Protein AF-A0A7W8MDV9-F1 (afdb_monomer)

Structure (mmCIF, N/CA/C/O backbone):
data_AF-A0A7W8MDV9-F1
#
_entry.id   AF-A0A7W8MDV9-F1
#
loop_
_atom_site.group_PDB
_atom_site.id
_atom_site.type_symbol
_atom_site.label_atom_id
_atom_site.label_alt_id
_atom_site.label_comp_id
_atom_site.label_asym_id
_atom_site.label_entity_id
_atom_site.label_seq_id
_atom_site.pdbx_PDB_ins_code
_atom_site.Cartn_x
_atom_site.Cartn_y
_atom_site.Cartn_z
_atom_site.occupancy
_atom_site.B_iso_or_equiv
_atom_site.auth_seq_id
_atom_site.auth_comp_id
_atom_site.auth_asym_id
_atom_site.auth_atom_id
_atom_site.pdbx_PDB_model_num
ATOM 1 N N . MET A 1 1 ? -0.478 4.021 5.252 1.00 92.75 1 MET A N 1
ATOM 2 C CA . MET A 1 1 ? 0.349 2.815 5.446 1.00 92.75 1 MET A CA 1
ATOM 3 C C . MET A 1 1 ? 1.698 3.031 4.790 1.00 92.75 1 MET A C 1
ATOM 5 O O . MET A 1 1 ? 1.810 3.897 3.929 1.00 92.75 1 MET A O 1
ATOM 9 N N . ILE A 1 2 ? 2.719 2.258 5.164 1.00 92.44 2 ILE A N 1
ATOM 10 C CA . ILE A 1 2 ? 4.076 2.406 4.616 1.00 92.44 2 ILE A CA 1
ATOM 11 C C . ILE A 1 2 ? 4.418 1.182 3.754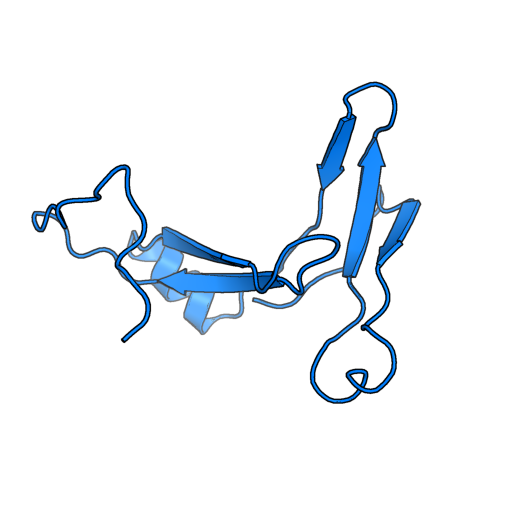 1.00 92.44 2 ILE A C 1
ATOM 13 O O . ILE A 1 2 ? 4.308 0.050 4.247 1.00 92.44 2 ILE A O 1
ATOM 17 N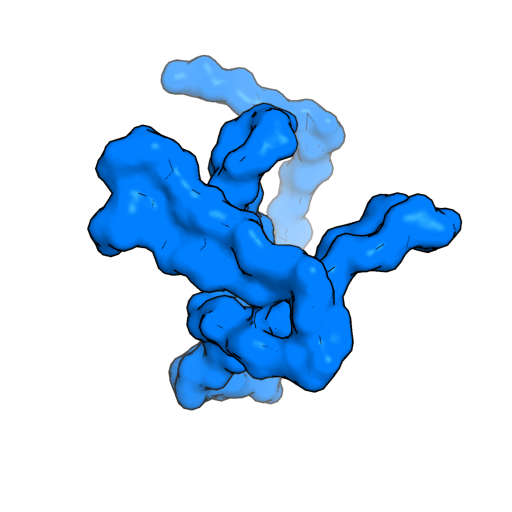 N . PRO A 1 3 ? 4.843 1.367 2.490 1.00 93.25 3 PRO A N 1
ATOM 18 C 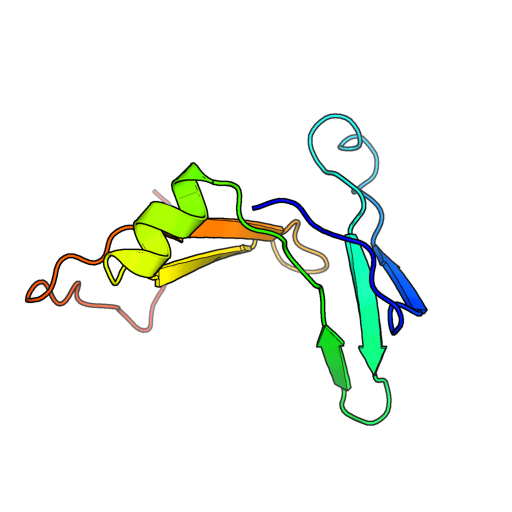CA . PRO A 1 3 ? 5.267 0.254 1.657 1.00 93.25 3 PRO A CA 1
ATOM 19 C C . PRO A 1 3 ? 6.509 -0.385 2.273 1.00 93.25 3 PRO A C 1
ATOM 21 O O . PRO A 1 3 ? 7.441 0.295 2.702 1.00 93.25 3 PRO A O 1
ATOM 24 N N . SER A 1 4 ? 6.504 -1.707 2.367 1.00 93.75 4 SER A N 1
ATOM 25 C CA . SER A 1 4 ? 7.541 -2.463 3.059 1.00 93.75 4 SER A CA 1
ATOM 26 C C . SER A 1 4 ? 8.151 -3.494 2.132 1.00 93.75 4 SER A C 1
ATOM 28 O O . SER A 1 4 ? 7.457 -4.170 1.374 1.00 93.75 4 SER A O 1
ATOM 30 N N . ASN A 1 5 ? 9.471 -3.635 2.212 1.00 93.81 5 ASN A N 1
ATOM 31 C CA . ASN A 1 5 ? 10.149 -4.714 1.516 1.00 93.81 5 ASN A CA 1
ATOM 32 C C . ASN A 1 5 ? 9.755 -6.067 2.134 1.00 93.81 5 ASN A C 1
ATOM 34 O O . ASN A 1 5 ? 9.491 -6.163 3.334 1.00 93.81 5 ASN A O 1
ATOM 38 N N . PHE A 1 6 ? 9.720 -7.118 1.321 1.00 95.12 6 PHE A N 1
ATOM 39 C CA . PHE A 1 6 ? 9.297 -8.450 1.742 1.00 95.12 6 PHE A CA 1
ATOM 40 C C . PHE A 1 6 ? 10.056 -9.526 0.970 1.00 95.12 6 PHE A C 1
ATOM 42 O O . PHE A 1 6 ? 10.598 -9.276 -0.103 1.00 95.12 6 PHE A O 1
ATOM 49 N N . ARG A 1 7 ? 10.114 -10.740 1.529 1.00 95.69 7 ARG A N 1
ATOM 50 C CA . ARG A 1 7 ? 11.002 -11.815 1.052 1.00 95.69 7 ARG A CA 1
ATOM 51 C C . ARG A 1 7 ? 10.808 -12.164 -0.427 1.00 95.69 7 ARG A C 1
ATOM 53 O O . ARG A 1 7 ? 11.767 -12.557 -1.079 1.00 95.69 7 ARG A O 1
ATOM 60 N N . GLN A 1 8 ? 9.583 -12.065 -0.928 1.00 96.50 8 GLN A N 1
ATOM 61 C CA . GLN A 1 8 ? 9.235 -12.420 -2.300 1.00 96.50 8 GLN A CA 1
ATOM 62 C C . GLN A 1 8 ? 9.402 -11.260 -3.293 1.00 96.50 8 GLN A C 1
ATOM 64 O O . GLN A 1 8 ? 9.259 -11.491 -4.489 1.00 96.50 8 GLN A O 1
ATOM 69 N N . ALA A 1 9 ? 9.698 -10.035 -2.845 1.00 96.31 9 ALA A N 1
ATOM 70 C CA . ALA A 1 9 ? 9.867 -8.903 -3.750 1.00 96.31 9 ALA A CA 1
ATOM 71 C C . ALA A 1 9 ? 11.008 -9.167 -4.752 1.00 96.31 9 ALA A C 1
ATOM 73 O O . ALA A 1 9 ? 12.116 -9.544 -4.366 1.00 96.31 9 ALA A O 1
ATOM 74 N N . ASN A 1 10 ? 10.732 -8.972 -6.043 1.00 97.38 10 ASN A N 1
ATOM 75 C CA . ASN A 1 10 ? 11.665 -9.232 -7.148 1.00 97.38 10 ASN A CA 1
ATOM 76 C C . ASN A 1 10 ? 11.842 -8.027 -8.092 1.00 97.38 10 ASN A C 1
ATOM 78 O O . ASN A 1 10 ? 12.630 -8.096 -9.034 1.00 97.38 10 ASN A O 1
ATOM 82 N N . LEU A 1 11 ? 11.122 -6.931 -7.845 1.00 95.88 11 LEU A N 1
ATOM 83 C CA . LEU A 1 11 ? 11.164 -5.696 -8.618 1.00 95.88 11 LEU A CA 1
ATOM 84 C C . LEU A 1 11 ? 10.934 -4.503 -7.681 1.00 95.88 11 LEU A C 1
ATOM 86 O O . LEU A 1 11 ? 10.240 -4.616 -6.673 1.00 95.88 11 LEU A O 1
ATOM 90 N N . VAL A 1 12 ? 11.503 -3.347 -8.018 1.00 94.62 12 VAL A N 1
ATOM 91 C CA . VAL A 1 12 ? 11.209 -2.079 -7.341 1.00 94.62 12 VAL A CA 1
ATOM 92 C C . VAL A 1 12 ? 10.667 -1.109 -8.378 1.00 94.62 12 VAL A C 1
ATOM 94 O O . VAL A 1 12 ? 11.372 -0.774 -9.332 1.00 94.62 12 VAL A O 1
ATOM 97 N N . LEU A 1 13 ? 9.425 -0.668 -8.194 1.00 91.81 13 LEU A N 1
ATOM 98 C CA . LEU A 1 13 ? 8.838 0.398 -8.996 1.00 91.81 13 LEU A CA 1
ATOM 99 C C . LEU A 1 13 ? 9.366 1.728 -8.463 1.00 91.81 13 LEU A C 1
ATOM 101 O O . LEU A 1 13 ? 9.168 2.057 -7.294 1.00 91.81 13 LEU A O 1
ATOM 105 N N . LYS A 1 14 ? 10.100 2.446 -9.311 1.00 90.31 14 LYS A N 1
ATOM 106 C CA . LYS A 1 14 ? 10.701 3.730 -8.959 1.00 90.31 14 LYS A CA 1
ATOM 107 C C . LYS A 1 14 ? 9.688 4.856 -9.081 1.00 90.31 14 LYS A C 1
ATOM 109 O O . LYS A 1 14 ? 8.795 4.794 -9.928 1.00 90.31 14 LYS A O 1
ATOM 114 N N . ALA A 1 15 ? 9.880 5.894 -8.274 1.00 86.31 15 ALA A N 1
ATOM 115 C CA . ALA A 1 15 ? 9.165 7.150 -8.448 1.00 86.31 15 ALA A CA 1
ATOM 116 C C . ALA A 1 15 ? 9.287 7.663 -9.901 1.00 86.31 15 ALA A C 1
ATOM 118 O O . ALA A 1 15 ? 10.357 7.523 -10.512 1.00 86.31 15 ALA A O 1
ATOM 119 N N . PRO A 1 16 ? 8.225 8.268 -10.468 1.00 84.00 16 PRO A N 1
ATOM 120 C CA . PRO A 1 16 ? 8.321 8.964 -11.744 1.00 84.00 16 PRO A CA 1
ATOM 121 C C . PRO A 1 16 ? 9.443 10.020 -11.732 1.00 84.00 16 PRO A C 1
ATOM 123 O O . PRO A 1 16 ? 9.727 10.607 -10.682 1.00 84.00 16 PRO A O 1
ATOM 126 N N . PRO A 1 17 ? 10.087 10.301 -12.881 1.00 84.06 17 PRO A N 1
ATOM 127 C CA . PRO A 1 17 ? 11.111 11.338 -12.959 1.00 84.06 17 PRO A CA 1
ATOM 128 C C . PRO A 1 17 ? 10.583 12.685 -12.448 1.00 84.06 17 PRO A C 1
ATOM 130 O O . PRO A 1 17 ? 9.578 13.179 -12.947 1.00 84.06 17 PRO A O 1
ATOM 133 N N . GLY A 1 18 ? 11.273 13.277 -11.470 1.00 86.56 18 GLY A N 1
ATOM 134 C CA . GLY A 1 18 ? 10.888 14.553 -10.853 1.00 86.56 18 GLY A CA 1
ATOM 135 C C . GLY A 1 18 ? 10.013 14.444 -9.599 1.00 86.56 18 GLY A C 1
ATOM 136 O O . GLY A 1 18 ? 9.880 15.437 -8.898 1.00 86.56 18 GLY A O 1
ATOM 137 N N . GLU A 1 19 ? 9.496 13.258 -9.261 1.00 86.00 19 GLU A N 1
ATOM 138 C CA . GLU A 1 19 ? 8.580 13.057 -8.120 1.00 86.00 19 GLU A CA 1
ATOM 139 C C . GLU A 1 19 ? 9.227 12.351 -6.917 1.00 86.00 19 GLU A C 1
ATOM 141 O O . GLU A 1 19 ? 8.543 11.969 -5.972 1.00 86.00 19 GLU A O 1
ATOM 146 N N . GLY A 1 20 ? 10.551 12.162 -6.922 1.00 84.50 20 GLY A N 1
ATOM 147 C CA . GLY A 1 20 ? 11.264 11.388 -5.893 1.00 84.50 20 GLY A CA 1
ATOM 148 C C . GLY A 1 20 ? 11.200 11.959 -4.469 1.00 84.50 20 GLY A C 1
ATOM 149 O O . GLY A 1 20 ? 11.565 11.262 -3.527 1.00 84.50 20 GLY A O 1
ATOM 150 N N . GLU A 1 21 ? 10.745 13.204 -4.300 1.00 87.06 21 GLU A N 1
ATOM 151 C CA . GLU A 1 21 ? 10.491 13.813 -2.986 1.00 87.06 21 GLU A CA 1
ATOM 152 C C . GLU A 1 21 ? 9.097 13.467 -2.434 1.00 87.06 21 GLU A C 1
ATOM 154 O O . GLU A 1 21 ? 8.921 13.395 -1.219 1.00 87.06 21 GLU A O 1
ATOM 159 N N . ASN A 1 22 ? 8.120 13.215 -3.313 1.00 85.50 22 ASN A N 1
ATOM 160 C CA . ASN A 1 22 ? 6.714 12.992 -2.954 1.00 85.50 22 ASN A CA 1
ATOM 161 C C . ASN A 1 22 ? 6.296 11.521 -3.063 1.00 85.50 22 ASN A C 1
ATOM 163 O O . ASN A 1 22 ? 5.341 11.085 -2.419 1.00 85.50 22 ASN A O 1
ATOM 167 N N . VAL A 1 23 ? 6.991 10.756 -3.903 1.00 88.81 23 VAL A N 1
ATOM 168 C CA . VAL A 1 23 ? 6.697 9.357 -4.198 1.00 88.81 23 VAL A CA 1
ATOM 169 C C . VAL A 1 23 ? 7.882 8.518 -3.757 1.00 88.81 23 VAL A C 1
ATOM 171 O O . VAL A 1 23 ? 9.010 8.711 -4.204 1.00 88.81 23 VAL A O 1
ATOM 174 N N . VAL A 1 24 ? 7.615 7.559 -2.879 1.00 90.75 24 VAL A N 1
ATOM 175 C CA . VAL A 1 24 ? 8.613 6.580 -2.453 1.00 90.75 24 VAL A CA 1
ATOM 176 C C . VAL A 1 24 ? 8.635 5.389 -3.404 1.00 90.75 24 VAL A C 1
ATOM 178 O O . VAL A 1 24 ? 7.626 5.030 -4.012 1.00 90.75 24 VAL A O 1
ATOM 181 N N . ASP A 1 25 ? 9.795 4.748 -3.503 1.00 92.44 25 ASP A N 1
ATOM 182 C CA . ASP A 1 25 ? 9.944 3.500 -4.242 1.00 92.44 25 ASP A CA 1
ATOM 183 C C . ASP A 1 25 ? 9.044 2.398 -3.662 1.0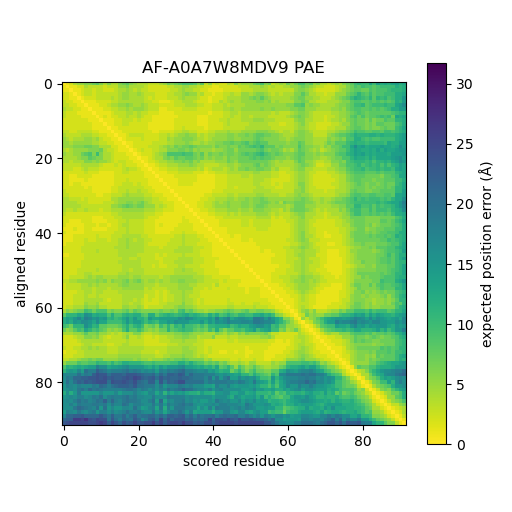0 92.44 25 ASP A C 1
ATOM 185 O O . ASP A 1 25 ? 8.941 2.237 -2.443 1.00 92.44 25 ASP A O 1
ATOM 189 N N . LEU A 1 26 ? 8.448 1.588 -4.539 1.00 93.75 26 LEU A N 1
ATOM 190 C CA . LEU A 1 26 ? 7.542 0.508 -4.160 1.00 93.75 26 LEU A CA 1
ATOM 191 C C . LEU A 1 26 ? 8.156 -0.863 -4.487 1.00 93.75 26 LEU A C 1
ATOM 193 O O . LEU A 1 26 ? 8.217 -1.250 -5.660 1.00 93.75 26 LEU A O 1
ATOM 197 N N . PRO A 1 27 ? 8.603 -1.630 -3.477 1.00 95.56 27 PRO A N 1
ATOM 198 C CA . PRO A 1 27 ? 8.982 -3.025 -3.658 1.00 95.56 27 PRO A CA 1
ATOM 199 C C . PRO A 1 27 ? 7.761 -3.867 -4.036 1.00 95.56 27 PRO A C 1
ATOM 201 O O . PRO A 1 27 ? 6.734 -3.829 -3.352 1.00 95.56 27 PRO A O 1
ATOM 204 N N . VAL A 1 28 ? 7.883 -4.655 -5.102 1.00 95.94 28 VAL A N 1
ATOM 205 C CA . VAL A 1 28 ? 6.815 -5.531 -5.589 1.00 95.94 28 VAL A CA 1
ATOM 206 C C . VAL A 1 28 ? 7.328 -6.922 -5.937 1.00 95.94 28 VAL A C 1
ATOM 208 O O . VAL A 1 28 ? 8.499 -7.134 -6.258 1.00 95.94 28 VAL A O 1
ATOM 211 N N . PHE A 1 29 ? 6.411 -7.879 -5.909 1.00 97.19 29 PHE A N 1
ATOM 212 C CA . PHE A 1 29 ? 6.554 -9.172 -6.552 1.00 97.19 29 PHE A CA 1
ATOM 213 C C . PHE A 1 29 ? 5.746 -9.152 -7.850 1.00 97.19 29 PHE A C 1
ATOM 215 O O . PHE A 1 29 ? 4.519 -9.075 -7.818 1.00 97.19 29 PHE A O 1
ATOM 222 N N . LEU A 1 30 ? 6.443 -9.183 -8.984 1.00 95.88 30 LEU A N 1
ATOM 223 C CA . LEU A 1 30 ? 5.849 -9.368 -10.303 1.00 95.88 30 LEU A CA 1
ATOM 224 C C . LEU A 1 30 ? 5.829 -10.865 -10.622 1.00 95.88 30 LEU A C 1
ATOM 226 O O . LEU A 1 30 ? 6.885 -11.450 -10.895 1.00 95.88 30 LEU A O 1
ATOM 230 N N . ASN A 1 31 ? 4.639 -11.464 -10.620 1.00 95.75 31 ASN A N 1
ATOM 231 C CA . ASN A 1 31 ? 4.423 -12.826 -11.094 1.00 95.75 31 ASN A CA 1
ATOM 232 C C . ASN A 1 31 ? 3.975 -12.785 -12.560 1.00 95.75 31 ASN A C 1
ATOM 234 O O . ASN A 1 31 ? 2.825 -12.469 -12.863 1.00 95.75 31 ASN A O 1
ATOM 238 N N . ARG A 1 32 ? 4.895 -13.085 -13.483 1.00 94.44 32 ARG A N 1
ATOM 239 C CA . ARG A 1 32 ? 4.612 -13.038 -14.928 1.00 94.44 32 ARG A CA 1
ATOM 240 C C . ARG A 1 32 ? 3.693 -14.162 -15.397 1.00 94.44 32 ARG A C 1
ATOM 242 O O . ARG A 1 32 ? 2.968 -13.949 -16.361 1.00 94.44 32 ARG A O 1
ATOM 249 N N . ASP A 1 33 ? 3.717 -15.306 -14.722 1.00 96.25 33 ASP A N 1
ATOM 250 C CA . ASP A 1 33 ? 2.916 -16.471 -15.104 1.00 96.25 33 ASP A CA 1
ATOM 251 C C . ASP A 1 33 ? 1.435 -16.257 -14.759 1.00 96.25 33 ASP A C 1
ATOM 253 O O . ASP A 1 33 ? 0.552 -16.682 -15.499 1.00 96.25 33 ASP A O 1
ATOM 257 N N . GLU A 1 34 ? 1.164 -15.538 -13.666 1.00 95.25 34 GLU A N 1
ATOM 258 C CA . GLU A 1 34 ? -0.194 -15.194 -13.214 1.00 95.25 34 GLU A CA 1
ATOM 259 C C . GLU A 1 34 ? -0.647 -13.791 -13.646 1.00 95.25 34 GLU A C 1
ATOM 261 O O . GLU A 1 34 ? -1.811 -13.437 -13.474 1.00 95.25 34 GLU A O 1
ATOM 266 N N . GLY A 1 35 ? 0.258 -12.970 -14.185 1.00 92.62 35 GLY A N 1
ATOM 267 C CA . GLY A 1 35 ? -0.038 -11.584 -14.548 1.00 92.62 35 GLY A CA 1
ATOM 268 C C . GLY A 1 35 ? -0.356 -10.682 -13.349 1.00 92.62 35 GLY A C 1
ATOM 269 O O . GLY A 1 35 ? -1.113 -9.725 -13.496 1.00 92.62 35 GLY A O 1
ATOM 270 N N . THR A 1 36 ? 0.198 -10.970 -12.166 1.00 93.06 36 THR A N 1
ATOM 271 C CA . THR A 1 36 ? -0.080 -10.220 -10.929 1.00 93.06 36 THR A CA 1
ATOM 272 C C . THR A 1 36 ? 1.113 -9.381 -10.470 1.00 93.06 36 THR A C 1
ATOM 274 O O . THR A 1 36 ? 2.280 -9.722 -10.687 1.00 93.06 36 THR A O 1
ATOM 277 N N . VAL A 1 37 ? 0.810 -8.261 -9.808 1.00 92.94 37 VAL A N 1
ATOM 278 C CA . VAL A 1 37 ? 1.783 -7.409 -9.114 1.00 92.94 37 VAL A CA 1
ATOM 279 C C . VAL A 1 37 ?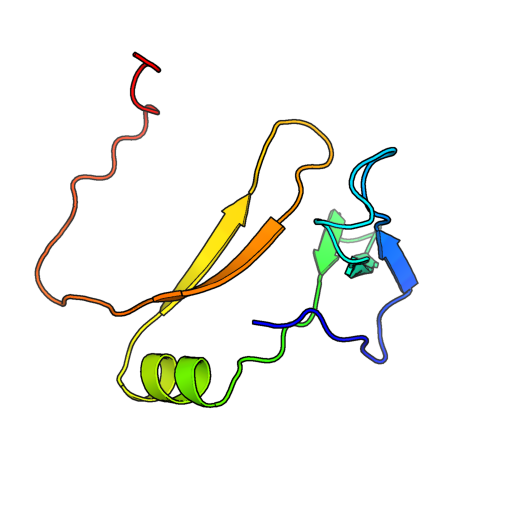 1.341 -7.284 -7.665 1.00 92.94 37 VAL A C 1
ATOM 281 O O . VAL A 1 37 ? 0.246 -6.801 -7.386 1.00 92.94 37 VAL A O 1
ATOM 284 N N . SER A 1 38 ? 2.174 -7.740 -6.734 1.00 94.69 38 SER A N 1
ATOM 285 C CA . SER A 1 38 ? 1.874 -7.705 -5.299 1.00 94.69 38 SER A CA 1
ATOM 286 C C . SER A 1 38 ? 2.842 -6.794 -4.558 1.00 94.69 38 SER A C 1
ATOM 288 O O . SER A 1 38 ? 4.048 -6.867 -4.770 1.00 94.69 38 SER A O 1
ATOM 290 N N . SER A 1 39 ? 2.324 -5.980 -3.644 1.00 95.00 39 SER A N 1
ATOM 291 C CA . SER A 1 39 ? 3.102 -5.128 -2.736 1.00 95.00 39 SER A CA 1
ATOM 292 C C . SER A 1 39 ? 2.665 -5.366 -1.295 1.00 95.00 39 SER A C 1
ATOM 294 O O . SER A 1 39 ? 1.475 -5.581 -1.057 1.00 95.00 39 SER A O 1
ATOM 296 N N . LEU A 1 40 ? 3.590 -5.275 -0.339 1.00 95.75 40 LEU A N 1
ATOM 297 C CA . LEU A 1 40 ? 3.282 -5.384 1.086 1.00 95.75 40 LEU A CA 1
ATOM 298 C C . LEU A 1 40 ? 3.291 -4.002 1.743 1.00 95.75 40 LEU A C 1
ATOM 300 O O . LEU A 1 40 ? 4.223 -3.224 1.555 1.00 95.75 40 LEU A O 1
ATOM 304 N N . TRP A 1 41 ? 2.270 -3.729 2.551 1.00 95.88 41 TRP A N 1
ATOM 305 C CA . TRP A 1 41 ? 2.110 -2.464 3.260 1.00 95.88 41 TRP A CA 1
ATOM 306 C C . TRP A 1 41 ? 1.961 -2.724 4.749 1.00 95.88 41 TRP A C 1
ATOM 308 O O . TRP A 1 41 ? 1.209 -3.605 5.166 1.00 95.88 41 TRP A O 1
ATOM 318 N N . MET A 1 42 ? 2.687 -1.948 5.545 1.00 95.75 42 MET A N 1
ATOM 319 C CA . MET A 1 42 ? 2.603 -2.005 6.995 1.00 95.75 42 MET A CA 1
ATOM 320 C C . MET A 1 42 ? 1.758 -0.829 7.486 1.00 95.75 42 MET A C 1
ATOM 322 O O . MET A 1 42 ? 2.124 0.323 7.227 1.00 95.75 42 MET A O 1
ATOM 326 N N . PRO A 1 43 ? 0.631 -1.086 8.170 1.00 96.06 43 PRO A N 1
ATOM 327 C CA . PRO A 1 43 ? -0.151 -0.020 8.770 1.00 96.06 43 PRO A CA 1
ATOM 328 C C . PRO A 1 43 ? 0.595 0.587 9.958 1.00 96.06 43 PRO A C 1
ATOM 330 O O . PRO A 1 43 ? 1.290 -0.131 10.699 1.00 96.06 43 PRO A O 1
ATOM 333 N N . THR A 1 44 ? 0.430 1.898 10.130 1.00 95.81 44 THR A N 1
ATOM 334 C CA . THR A 1 44 ? 0.829 2.608 11.353 1.00 9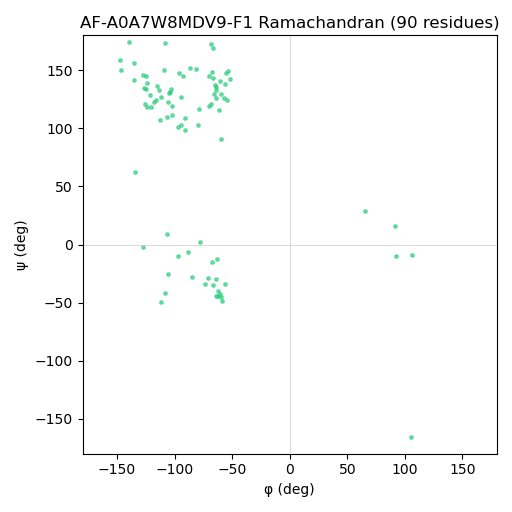5.81 44 THR A CA 1
ATOM 335 C C . THR A 1 44 ? -0.040 2.166 12.534 1.00 95.81 44 THR A C 1
ATOM 337 O O . THR A 1 44 ? -1.044 1.477 12.348 1.00 95.81 44 THR A O 1
ATOM 340 N N . ASP A 1 45 ? 0.327 2.544 13.759 1.00 97.06 45 ASP A N 1
ATOM 341 C CA . ASP A 1 45 ? -0.464 2.196 14.947 1.00 97.06 45 ASP A CA 1
ATOM 342 C C . ASP A 1 45 ? -1.885 2.779 14.880 1.00 97.06 45 ASP A C 1
ATOM 344 O O . ASP A 1 45 ? -2.854 2.061 15.112 1.00 97.06 45 ASP A O 1
ATOM 348 N N . GLU A 1 46 ? -2.023 4.029 14.437 1.00 96.06 46 GLU A N 1
ATOM 349 C CA . GLU A 1 46 ? -3.322 4.673 14.202 1.00 96.06 46 GLU A CA 1
ATOM 350 C C . GLU A 1 46 ? -4.165 3.910 13.165 1.00 96.06 46 GLU A C 1
ATOM 352 O O . GLU A 1 46 ? -5.338 3.611 13.385 1.00 96.06 46 GLU A O 1
ATOM 357 N N . GLU A 1 47 ? -3.559 3.506 12.047 1.00 96.56 47 GLU A N 1
ATOM 358 C CA . GLU A 1 47 ? -4.257 2.741 11.011 1.00 96.56 47 GLU A CA 1
ATOM 359 C C . GLU A 1 47 ? -4.654 1.341 11.491 1.00 96.56 47 GLU A C 1
ATOM 361 O O . GLU A 1 47 ? -5.723 0.841 11.132 1.00 96.56 47 GLU A O 1
ATOM 366 N N . ARG A 1 48 ? -3.826 0.703 12.329 1.00 96.50 48 ARG A N 1
ATOM 367 C CA . ARG A 1 48 ? -4.167 -0.575 12.972 1.00 96.50 48 ARG A CA 1
ATOM 368 C C . ARG A 1 48 ? -5.383 -0.429 13.869 1.00 96.50 48 ARG A C 1
ATOM 370 O O . ARG A 1 48 ? -6.218 -1.329 13.866 1.00 96.50 48 ARG A O 1
ATOM 377 N N . GLU A 1 49 ? -5.494 0.668 14.612 1.00 96.94 49 GLU A N 1
ATOM 378 C CA . GLU A 1 49 ? -6.665 0.933 15.448 1.00 96.94 49 GLU A CA 1
ATOM 379 C C . GLU A 1 49 ? -7.937 1.097 14.615 1.00 96.94 49 GLU A C 1
ATOM 381 O O . GLU A 1 49 ? -8.964 0.513 14.965 1.00 96.94 49 GLU A O 1
ATOM 386 N N . ILE A 1 50 ? -7.877 1.840 13.505 1.00 95.69 50 ILE A N 1
ATOM 387 C CA . ILE A 1 50 ? -9.013 2.005 12.582 1.00 95.69 50 ILE A CA 1
ATOM 388 C C . ILE A 1 50 ? -9.461 0.642 12.045 1.00 95.69 50 ILE A C 1
ATOM 390 O O . ILE A 1 50 ? -10.642 0.297 12.125 1.00 95.69 50 ILE A O 1
ATOM 394 N N . ILE A 1 51 ? -8.517 -0.171 11.564 1.00 95.06 51 ILE A N 1
ATOM 395 C CA . ILE A 1 51 ? -8.806 -1.518 11.052 1.00 95.06 51 ILE A CA 1
ATOM 396 C C . ILE A 1 51 ? -9.384 -2.409 12.161 1.00 95.06 51 ILE A C 1
ATOM 398 O O . ILE A 1 51 ? -10.380 -3.097 11.948 1.00 95.06 51 ILE A O 1
ATOM 402 N N . ALA A 1 52 ? -8.810 -2.376 13.367 1.00 95.69 52 ALA A N 1
ATOM 403 C CA . ALA A 1 52 ? -9.280 -3.172 14.502 1.00 95.69 52 ALA A CA 1
ATOM 404 C C . ALA A 1 52 ? -10.698 -2.787 14.959 1.00 95.69 52 ALA A C 1
ATOM 406 O O . ALA A 1 52 ? -11.437 -3.644 15.442 1.00 95.69 52 ALA A O 1
ATOM 407 N N . LYS A 1 53 ? -11.099 -1.522 14.776 1.00 94.75 53 LYS A N 1
ATOM 408 C CA . LYS A 1 53 ? -12.465 -1.027 15.028 1.00 94.75 53 LYS A CA 1
ATOM 409 C C . LYS A 1 53 ? -13.463 -1.398 13.921 1.00 94.75 53 LYS A C 1
ATOM 411 O O . LYS A 1 53 ? -14.632 -1.035 14.018 1.00 94.75 53 LYS A O 1
ATOM 416 N N . GLY A 1 54 ? -13.032 -2.134 12.897 1.00 92.94 54 GLY A N 1
ATOM 417 C CA . GLY A 1 54 ? -13.874 -2.547 11.774 1.00 92.94 54 GLY A CA 1
ATOM 418 C C . GLY A 1 54 ? -13.866 -1.573 10.597 1.00 92.94 54 GLY A C 1
ATOM 419 O O . GLY A 1 54 ? -14.754 -1.664 9.754 1.00 92.94 54 GLY A O 1
ATOM 420 N N . GLY A 1 55 ? -12.895 -0.657 10.535 1.00 92.94 55 GLY A N 1
ATOM 421 C CA . GLY A 1 55 ? -12.605 0.126 9.335 1.00 92.94 55 GLY A CA 1
ATOM 422 C C . GLY A 1 55 ? -12.019 -0.722 8.198 1.00 92.94 55 GLY A C 1
ATOM 423 O O . GLY A 1 55 ? -11.710 -1.905 8.361 1.00 92.94 55 GLY A O 1
ATOM 424 N N . GLY A 1 56 ? -11.867 -0.111 7.027 1.00 92.50 56 GLY A N 1
ATOM 425 C CA . GLY A 1 56 ? -11.370 -0.748 5.809 1.00 92.50 56 GLY A CA 1
ATOM 426 C C . GLY A 1 56 ? -9.967 -0.297 5.407 1.00 92.50 56 GLY A C 1
ATOM 427 O O . GLY A 1 56 ? -9.397 0.640 5.967 1.00 92.50 56 GLY A O 1
ATOM 428 N N . VAL A 1 57 ? -9.427 -0.960 4.384 1.00 93.81 57 VAL A N 1
ATOM 429 C CA . VAL A 1 57 ? -8.236 -0.509 3.654 1.00 93.81 57 VAL A CA 1
ATOM 430 C C . VAL A 1 57 ? -8.693 0.280 2.434 1.00 93.81 57 VAL A C 1
ATOM 432 O O . VAL A 1 57 ? -9.486 -0.217 1.636 1.00 93.81 57 VAL A O 1
ATOM 435 N N . MET A 1 58 ? -8.175 1.492 2.278 1.00 93.12 58 MET A N 1
ATOM 436 C CA . MET A 1 58 ? -8.433 2.353 1.131 1.00 93.12 58 MET A CA 1
ATOM 437 C C . MET A 1 58 ? -7.215 2.360 0.212 1.00 93.12 58 MET A C 1
ATOM 439 O O . MET A 1 58 ? -6.092 2.589 0.662 1.00 93.12 58 MET A O 1
ATOM 443 N N . VAL A 1 59 ? -7.448 2.137 -1.080 1.00 92.06 59 VAL A N 1
ATOM 444 C CA . VAL A 1 59 ? -6.423 2.204 -2.124 1.00 92.06 59 VAL A CA 1
ATOM 445 C C . VAL A 1 59 ? -6.778 3.341 -3.071 1.00 92.06 59 VAL A C 1
ATOM 447 O O . VAL A 1 59 ? -7.876 3.381 -3.615 1.00 92.06 59 VAL A O 1
ATOM 450 N N . THR A 1 60 ? -5.848 4.269 -3.261 1.00 89.94 60 THR A N 1
ATOM 451 C CA . THR A 1 60 ? -5.949 5.363 -4.232 1.00 89.94 60 THR A CA 1
ATOM 452 C C . THR A 1 60 ? -4.897 5.161 -5.313 1.00 89.94 60 THR A C 1
ATOM 454 O O . THR A 1 60 ? -3.742 4.872 -5.004 1.00 89.94 60 THR A O 1
ATOM 457 N N . ILE A 1 61 ? -5.297 5.297 -6.576 1.00 88.31 61 ILE A N 1
ATOM 458 C CA . ILE A 1 61 ? -4.448 5.087 -7.752 1.00 88.31 61 ILE A CA 1
ATOM 459 C C . ILE A 1 61 ? -4.524 6.353 -8.612 1.00 88.31 61 ILE A C 1
ATOM 461 O O . ILE A 1 61 ? -5.613 6.739 -9.034 1.00 88.31 61 ILE A O 1
ATOM 465 N N . TRP A 1 62 ? -3.389 7.007 -8.874 1.00 84.31 62 TRP A N 1
ATOM 466 C CA . TRP A 1 62 ? -3.343 8.278 -9.611 1.00 84.31 62 TRP A CA 1
ATOM 467 C C . TRP A 1 62 ? -2.805 8.127 -11.038 1.00 84.31 62 TRP A C 1
ATOM 469 O O . TRP A 1 62 ? -1.606 7.963 -11.231 1.00 84.31 62 TRP A O 1
ATOM 479 N N . GLY A 1 63 ? -3.649 8.271 -12.061 1.00 73.25 63 GLY A N 1
ATOM 480 C CA . GLY A 1 63 ? -3.219 8.313 -13.468 1.00 73.25 63 GLY A CA 1
ATOM 481 C C . GLY A 1 63 ? -3.515 7.034 -14.260 1.00 73.25 63 GLY A C 1
ATOM 482 O O . GLY A 1 63 ? -4.317 6.209 -13.837 1.00 73.25 63 GLY A O 1
ATOM 483 N N . HIS A 1 64 ? -2.901 6.894 -15.444 1.00 63.19 64 HIS A N 1
ATOM 484 C CA 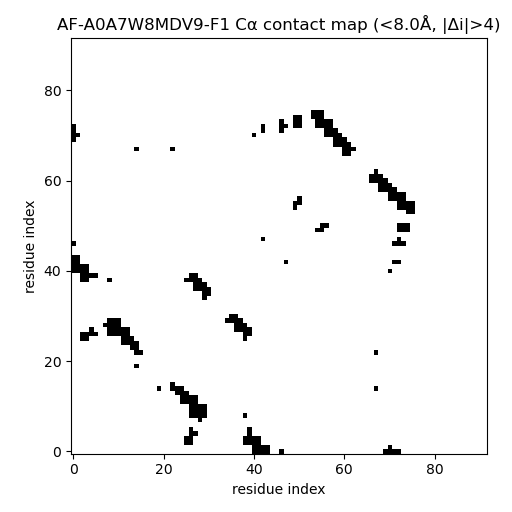. HIS A 1 64 ? -3.348 5.922 -16.458 1.00 63.19 64 HIS A CA 1
ATOM 485 C C . HIS A 1 64 ? -2.436 4.699 -16.667 1.00 63.19 64 HIS A C 1
ATOM 487 O O . HIS A 1 64 ? -2.954 3.600 -16.831 1.00 63.19 64 HIS A O 1
ATOM 493 N N . THR A 1 65 ? -1.102 4.852 -16.687 1.00 56.41 65 THR A N 1
ATOM 494 C CA . THR A 1 65 ? -0.199 3.781 -17.184 1.00 56.41 65 THR A CA 1
ATOM 495 C C . THR A 1 65 ? 0.663 3.130 -16.098 1.00 56.41 65 THR A C 1
ATOM 497 O O . THR A 1 65 ? 0.708 1.910 -16.007 1.00 56.41 65 THR A O 1
ATOM 500 N N . HIS A 1 66 ? 1.342 3.931 -15.271 1.00 68.44 66 HIS A N 1
ATOM 501 C CA . HIS A 1 66 ? 2.098 3.482 -14.087 1.00 68.44 66 HIS A CA 1
ATOM 502 C C . HIS A 1 66 ? 1.771 4.414 -12.917 1.00 68.44 66 HIS A C 1
ATOM 504 O O . HIS A 1 66 ? 2.622 5.196 -12.487 1.00 68.44 66 HIS A O 1
ATOM 510 N N . PRO A 1 67 ? 0.495 4.435 -12.504 1.00 77.31 67 PRO A N 1
ATOM 511 C CA . PRO A 1 67 ? 0.011 5.411 -11.551 1.00 77.31 67 PRO A CA 1
ATOM 512 C C . PRO A 1 67 ? 0.702 5.239 -10.195 1.00 77.31 67 PRO A C 1
ATOM 514 O O . PRO A 1 67 ? 0.815 4.104 -9.720 1.00 77.31 67 PRO A O 1
ATOM 517 N N . PRO A 1 68 ? 1.145 6.326 -9.537 1.00 84.44 68 PRO A N 1
ATOM 518 C CA . PRO A 1 68 ? 1.472 6.257 -8.127 1.00 84.44 68 PRO A CA 1
ATOM 519 C C . PRO A 1 68 ? 0.261 5.735 -7.352 1.00 84.44 68 PRO A C 1
ATOM 521 O O . PRO A 1 68 ? -0.895 5.962 -7.728 1.00 84.44 68 PRO A O 1
ATOM 524 N N . VAL A 1 69 ? 0.536 5.008 -6.276 1.00 90.38 69 VAL A N 1
ATOM 525 C CA . VAL A 1 69 ? -0.495 4.399 -5.440 1.00 90.38 69 VAL A CA 1
ATOM 526 C C . VAL A 1 69 ? -0.316 4.832 -3.997 1.00 90.38 69 VAL A C 1
ATOM 528 O O . VAL A 1 69 ? 0.807 4.973 -3.512 1.00 90.38 69 VAL A O 1
ATOM 531 N N . MET A 1 70 ? -1.432 5.001 -3.303 1.00 90.81 70 MET A N 1
ATOM 532 C CA . MET A 1 70 ? -1.478 5.246 -1.869 1.00 90.81 70 MET A CA 1
ATOM 533 C C . MET A 1 70 ? -2.402 4.232 -1.217 1.00 90.81 70 MET A C 1
ATOM 535 O O . MET A 1 70 ? -3.508 3.986 -1.698 1.00 90.81 70 MET A O 1
ATOM 539 N N . VAL A 1 71 ? -1.943 3.663 -0.105 1.00 94.38 71 VAL A N 1
ATOM 540 C CA . VAL A 1 71 ? -2.724 2.736 0.711 1.00 94.38 71 VAL A CA 1
ATOM 541 C C . VAL A 1 71 ? -2.841 3.294 2.125 1.00 94.38 71 VAL A C 1
ATOM 543 O O . VAL A 1 71 ? -1.835 3.648 2.750 1.00 94.38 71 VAL A O 1
ATOM 546 N N . GLY A 1 72 ? -4.069 3.366 2.626 1.00 94.94 72 GLY A N 1
ATOM 547 C CA . GLY A 1 72 ? -4.406 3.879 3.952 1.00 94.94 72 GLY A CA 1
ATOM 548 C C . GLY A 1 72 ? -5.488 3.049 4.634 1.00 94.94 72 GLY A C 1
ATOM 549 O O . GLY A 1 72 ? -6.058 2.140 4.027 1.00 94.94 72 GLY A O 1
ATOM 550 N N . ALA A 1 73 ? -5.777 3.363 5.892 1.00 95.50 73 ALA A N 1
ATOM 551 C CA . ALA A 1 73 ? -6.987 2.892 6.563 1.00 95.50 73 ALA A CA 1
ATOM 552 C C . ALA A 1 73 ? -8.088 3.960 6.488 1.00 95.50 73 ALA A C 1
ATOM 554 O O . ALA A 1 73 ? -7.796 5.155 6.494 1.00 95.50 73 ALA A O 1
ATOM 555 N N . ALA A 1 74 ? -9.344 3.529 6.426 1.00 93.81 74 ALA A N 1
ATOM 556 C CA . ALA A 1 74 ? -10.505 4.412 6.442 1.00 93.81 74 ALA A CA 1
ATOM 557 C C . ALA A 1 74 ? -11.577 3.860 7.384 1.00 93.81 74 ALA A C 1
ATOM 559 O O . ALA A 1 74 ? -11.797 2.649 7.448 1.00 93.81 74 ALA A O 1
ATOM 560 N N . GLU A 1 75 ? -12.251 4.742 8.116 1.00 92.25 75 GLU A N 1
ATOM 561 C CA . GLU A 1 75 ? -13.413 4.357 8.914 1.00 92.25 75 GLU A CA 1
ATOM 562 C C . GLU A 1 75 ? -14.564 3.923 7.998 1.00 92.25 75 GLU A C 1
ATOM 564 O O . GLU A 1 75 ? -14.763 4.477 6.917 1.00 92.25 75 GLU A O 1
ATOM 569 N N . LEU A 1 76 ? -15.325 2.917 8.430 1.00 84.00 76 LEU A N 1
ATOM 570 C CA . LEU A 1 76 ? -16.533 2.479 7.741 1.00 84.00 76 LEU A CA 1
ATOM 571 C C . LEU A 1 76 ? -17.755 2.938 8.530 1.00 84.00 76 LEU A C 1
ATOM 573 O O . LEU A 1 76 ? -17.931 2.567 9.692 1.00 84.00 76 LEU A O 1
ATOM 577 N N . VAL A 1 77 ? -18.625 3.707 7.880 1.00 78.12 77 VAL A N 1
ATOM 578 C CA . VAL A 1 77 ? -19.932 4.074 8.427 1.00 78.12 77 VAL A CA 1
ATOM 579 C C . VAL A 1 77 ? -20.945 3.023 7.972 1.00 78.12 77 VAL A C 1
ATOM 581 O O . VAL A 1 77 ? -21.419 3.032 6.838 1.00 78.12 77 VAL A O 1
ATOM 584 N N . TYR A 1 78 ? -21.249 2.060 8.845 1.00 61.50 78 TYR A N 1
ATOM 585 C CA . TYR A 1 78 ? -22.242 1.022 8.557 1.00 61.50 78 TYR A CA 1
ATOM 586 C C . TYR A 1 78 ? -23.638 1.636 8.376 1.00 61.50 78 TYR A C 1
ATOM 588 O O . TYR A 1 78 ? -24.143 2.309 9.271 1.00 61.50 78 TYR A O 1
ATOM 596 N N . GLY A 1 79 ? -24.284 1.343 7.244 1.00 60.03 79 GLY A N 1
ATOM 597 C CA . GLY A 1 79 ? -25.658 1.767 6.942 1.00 60.03 79 GLY A CA 1
ATOM 598 C C . GLY A 1 79 ? -25.776 2.897 5.916 1.00 60.03 79 GLY A C 1
ATOM 599 O O . GLY A 1 79 ? -26.879 3.139 5.432 1.00 60.03 79 GLY A O 1
ATOM 600 N N . GLU A 1 80 ? -24.668 3.530 5.526 1.00 60.44 80 GLU A N 1
ATOM 601 C CA . GLU A 1 80 ? -24.636 4.463 4.397 1.00 60.44 80 GLU A CA 1
ATOM 602 C C . GLU A 1 80 ? -24.136 3.733 3.144 1.00 60.44 80 GLU A C 1
ATOM 604 O O . GLU A 1 80 ? -22.947 3.474 2.968 1.00 60.44 80 GLU A O 1
ATOM 609 N N . HIS A 1 81 ? -25.068 3.350 2.269 1.00 55.69 81 HIS A N 1
ATOM 610 C CA . HIS A 1 81 ? -24.726 2.976 0.902 1.00 55.69 81 HIS A CA 1
ATOM 611 C C . HIS A 1 81 ? -24.533 4.262 0.104 1.00 55.69 81 HIS A C 1
ATOM 613 O O . HIS A 1 81 ? -25.502 4.914 -0.275 1.00 55.69 81 HIS A O 1
ATOM 619 N N . TYR A 1 82 ? -23.283 4.633 -0.144 1.00 65.44 82 TYR A N 1
ATOM 620 C CA . TYR A 1 82 ? -22.984 5.642 -1.149 1.00 65.44 82 TYR A CA 1
ATOM 621 C C . TYR A 1 82 ? -23.273 5.006 -2.511 1.00 65.44 82 TYR A C 1
ATOM 623 O O . TYR A 1 82 ? -22.708 3.957 -2.822 1.00 65.44 82 TYR A O 1
ATOM 631 N N . GLU A 1 83 ? -24.214 5.573 -3.271 1.00 66.75 83 GLU A N 1
ATOM 632 C CA . GLU A 1 83 ? -24.595 5.094 -4.604 1.00 66.75 83 GLU A CA 1
ATOM 633 C C . GLU A 1 83 ? -23.372 5.138 -5.530 1.00 66.75 83 GLU A C 1
ATOM 635 O O . GLU A 1 83 ? -23.070 6.156 -6.149 1.00 66.75 83 GLU A O 1
ATOM 640 N N . ALA A 1 84 ? -22.619 4.040 -5.581 1.00 68.38 84 ALA A N 1
ATOM 641 C CA . ALA A 1 84 ? -21.528 3.889 -6.523 1.00 68.38 84 ALA A CA 1
ATOM 642 C C . ALA A 1 84 ? -22.134 3.779 -7.923 1.00 68.38 84 ALA A C 1
ATOM 644 O O . ALA A 1 84 ? -22.949 2.897 -8.192 1.00 68.38 84 ALA A O 1
ATOM 645 N N . THR A 1 85 ? -21.752 4.696 -8.802 1.00 72.38 85 THR A N 1
ATOM 646 C CA . THR A 1 85 ? -22.138 4.676 -10.209 1.00 72.38 85 THR A CA 1
ATOM 647 C C . THR A 1 85 ? -21.076 3.947 -11.020 1.00 72.38 85 THR A C 1
ATOM 649 O O . THR A 1 85 ? -19.882 4.070 -10.747 1.00 72.38 85 THR A O 1
ATOM 652 N N . ASP A 1 86 ? -21.499 3.222 -12.057 1.00 74.50 86 ASP A N 1
ATOM 653 C CA . ASP A 1 86 ? -20.572 2.593 -13.011 1.00 74.50 86 ASP A CA 1
ATOM 654 C C . ASP A 1 86 ? -19.814 3.635 -13.859 1.00 74.50 86 ASP A C 1
ATOM 656 O O . ASP A 1 86 ? -18.807 3.325 -14.495 1.00 74.50 86 ASP A O 1
ATOM 660 N N . GLU A 1 87 ? -20.283 4.885 -13.860 1.00 72.62 87 GLU A N 1
ATOM 661 C CA . GLU A 1 87 ? -19.666 6.004 -14.563 1.00 72.62 87 GLU A CA 1
ATOM 662 C C . GLU A 1 87 ? -18.931 6.920 -13.583 1.00 72.62 87 GLU A C 1
ATOM 664 O O . GLU A 1 87 ? -19.480 7.335 -12.559 1.00 72.62 87 GLU A O 1
ATOM 669 N N . ALA A 1 88 ? -17.682 7.260 -13.912 1.00 66.75 88 ALA A N 1
ATOM 670 C CA . ALA A 1 88 ? -16.946 8.285 -13.188 1.00 66.75 88 ALA A CA 1
ATOM 671 C C . ALA A 1 88 ? -17.639 9.649 -13.383 1.00 66.75 88 ALA A C 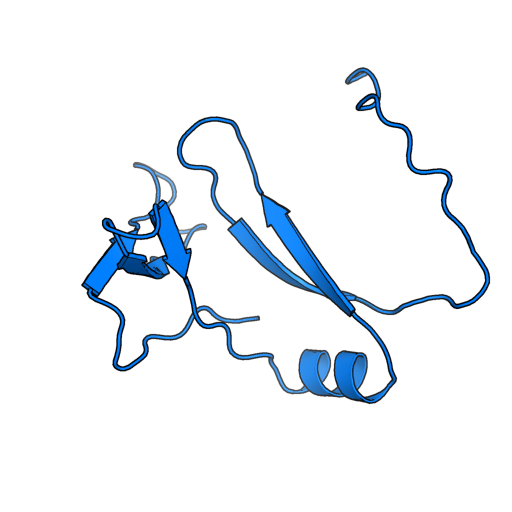1
ATOM 673 O O . ALA A 1 88 ? -18.008 9.974 -14.516 1.00 66.75 88 ALA A O 1
ATOM 674 N N . PRO A 1 89 ? -17.790 10.471 -12.328 1.00 73.25 89 PRO A N 1
ATOM 675 C CA . PRO A 1 89 ? -18.336 11.813 -12.473 1.00 73.25 89 PRO A CA 1
ATOM 676 C C . PRO A 1 89 ? -17.520 12.607 -13.495 1.00 73.25 89 PRO A C 1
ATOM 678 O O . PRO A 1 89 ? -16.288 12.546 -13.499 1.00 73.25 89 PRO A O 1
ATOM 681 N N . LEU A 1 90 ? -18.202 13.368 -14.354 1.00 65.56 90 LEU A N 1
ATOM 682 C CA . LEU A 1 90 ? -17.534 14.291 -15.268 1.00 65.56 90 LEU A CA 1
ATOM 683 C C . LEU A 1 90 ? -16.684 15.266 -14.445 1.00 65.56 90 LEU A C 1
ATOM 685 O O . LEU A 1 90 ? -17.193 15.911 -13.529 1.00 65.56 90 LEU A O 1
ATOM 689 N N . SER A 1 91 ? -15.394 15.364 -14.765 1.00 68.12 91 SER A N 1
ATOM 690 C CA . SER A 1 91 ? -14.513 16.353 -14.149 1.00 68.12 91 SER A CA 1
ATOM 691 C C . SER A 1 91 ? -15.031 17.752 -14.488 1.00 68.12 91 SER A C 1
ATOM 693 O O . SER A 1 91 ? -15.076 18.114 -15.667 1.00 68.12 91 SER A O 1
ATOM 695 N N . SER A 1 92 ? -15.454 18.494 -13.466 1.00 52.47 92 SER A N 1
ATOM 696 C CA . SER A 1 92 ? -15.851 19.906 -13.540 1.00 52.47 92 SER A CA 1
ATOM 697 C C . SER A 1 92 ? -14.675 20.830 -13.824 1.00 52.47 92 SER A C 1
ATOM 699 O O . SER A 1 92 ? -13.595 20.557 -13.251 1.00 52.47 92 SER A O 1
#

Secondary structure (DSSP, 8-state):
-EEE--TT--EEEPPPTT-TTT---EEEEEETTTTEEE-EEEPPHHHHHHHHTT-EEEEEE-SSSS--EEEEEE---TT------SSPPP--

Foldseek 3Di:
DAWDDDPQFDDKACDDVPCPVPAPIFGWHQDPVVRDIDTDDDADPVQVVQVVVVWDKDKDFADDDRTGIDIGTDHDDPPDDDPDDPDDPDDD

Organism: NCBI:txid1368430

Solvent-accessible surface area (backbone atoms only — not comparable to full-atom values): 5915 Å² total; per-residue (Å²): 74,43,77,36,82,57,95,73,47,76,45,70,51,68,43,59,93,93,35,66,91,83,35,72,66,39,46,22,28,71,41,79,92,79,73,45,78,46,70,47,69,46,64,46,73,69,37,45,52,39,39,74,73,64,22,44,79,43,78,46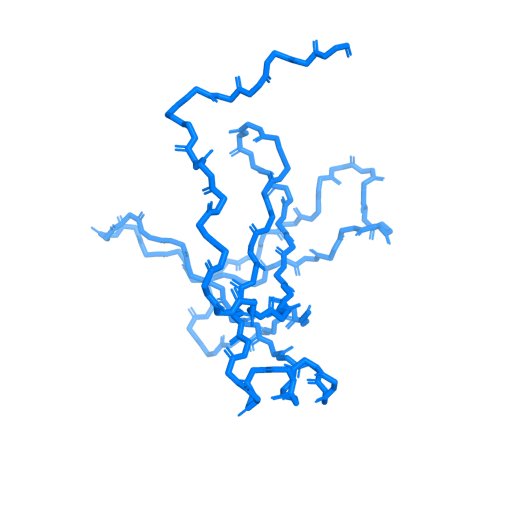,76,51,78,89,87,84,44,59,72,48,52,37,58,38,82,64,68,87,88,68,79,75,85,80,63,99,63,80,78,80,86,127

pLDDT: mean 86.83, std 11.93, range [52.47, 97.38]

Radius of gyration: 15.92 Å; Cα contacts (8 Å, |Δi|>4): 130; chains: 1; bounding box: 37×36×33 Å

Sequence (92 aa):
MIPSNFRQANLVLKAPPGEGENVVDLPVFLNRDEGTVSSLWMPTDEEREIIAKGGGVMVTIWGHTHPPVMVGAAELVYGEHYEATDEAPLSS

Mean predicted aligned error: 6.51 Å